Protein AF-A0A4R1QD02-F1 (afdb_monomer_lite)

InterPro domains:
  IPR001387 Cro/C1-type, helix-turn-helix domain [PF01381] (11-43)
  IPR001387 Cro/C1-type, helix-turn-helix domain [PS50943] (11-42)
  IPR001387 Cro/C1-type, helix-turn-helix domain [cd00093] (8-42)
  IPR010982 Lambda repressor-like, DNA-binding domain superfamily [G3DSA:1.10.260.40] (3-46)
  IPR010982 Lambda repressor-like, DNA-binding domain superfamily [SSF47413] (3-43)

pLDDT: mean 87.14, std 16.74, range [44.19, 98.44]

Sequence (46 aa):
MSLNEELGQRIQQLRKAKGFSQEELADRVGVSRQAVSKWESGGSLR

Foldseek 3Di:
DDPQQVQLCVLVVVCVVVVHDLCRVCVVVVHHSVVNVCSNVSDDDD

Secondary structure (DSSP, 8-state):
--HHHHHHHHHHHHHHHTT--HHHHHHHHTS-HHHHHHHHTTS---

Structure (mmCIF, N/CA/C/O backbone):
data_AF-A0A4R1QD02-F1
#
_entry.id   AF-A0A4R1QD02-F1
#
loop_
_atom_site.group_PDB
_atom_site.id
_atom_site.type_symbol
_atom_site.label_atom_id
_atom_site.label_alt_id
_atom_site.label_comp_id
_atom_site.label_asym_id
_atom_site.label_entity_i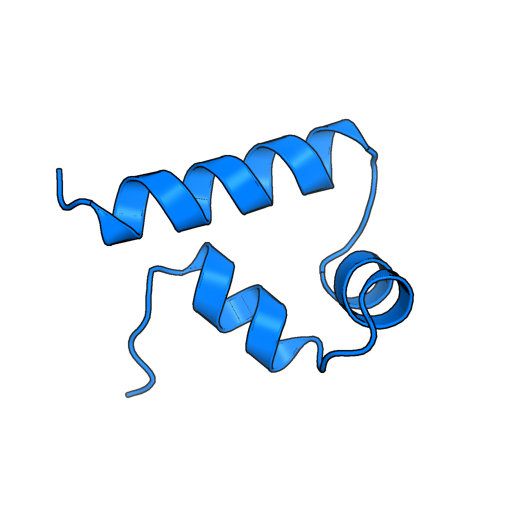d
_atom_site.label_seq_id
_atom_site.pdbx_PDB_ins_code
_atom_site.Cartn_x
_atom_site.Cartn_y
_atom_site.Cartn_z
_atom_site.occupancy
_atom_site.B_iso_or_equiv
_atom_site.auth_seq_id
_atom_site.auth_comp_id
_atom_site.auth_asym_id
_atom_site.auth_atom_id
_atom_site.pdbx_PDB_model_num
ATOM 1 N N . MET A 1 1 ? 8.502 17.469 6.539 1.00 49.06 1 MET A N 1
ATOM 2 C CA . MET A 1 1 ? 7.687 16.448 5.852 1.00 49.06 1 MET A CA 1
ATOM 3 C C . MET A 1 1 ? 8.328 16.213 4.501 1.00 49.06 1 MET A C 1
ATOM 5 O O . MET A 1 1 ? 8.570 17.188 3.797 1.00 49.06 1 MET A O 1
ATOM 9 N N . SER A 1 2 ? 8.716 14.976 4.203 1.00 57.56 2 SER A N 1
ATOM 10 C CA . SER A 1 2 ? 9.326 14.602 2.922 1.00 57.56 2 SER A CA 1
ATOM 11 C C . SER A 1 2 ? 8.239 14.313 1.881 1.00 57.56 2 SER A C 1
ATOM 13 O O . SER A 1 2 ? 7.206 13.739 2.217 1.00 57.56 2 SER A O 1
ATOM 15 N N . LEU A 1 3 ? 8.471 14.665 0.613 1.00 62.66 3 LEU A N 1
ATOM 16 C CA . LEU A 1 3 ? 7.518 14.487 -0.497 1.00 62.66 3 LEU A CA 1
ATOM 17 C C . LEU A 1 3 ? 7.002 13.034 -0.627 1.00 62.66 3 LEU A C 1
ATOM 19 O O . LEU A 1 3 ? 5.848 12.801 -0.981 1.00 62.66 3 LEU A O 1
ATOM 23 N N . ASN A 1 4 ? 7.841 12.049 -0.290 1.00 64.62 4 ASN A N 1
ATOM 24 C CA . ASN A 1 4 ? 7.489 10.625 -0.357 1.00 64.62 4 ASN A CA 1
ATOM 25 C C . ASN A 1 4 ? 6.562 10.174 0.785 1.00 64.62 4 ASN A C 1
ATOM 27 O O . ASN A 1 4 ? 5.761 9.258 0.597 1.00 64.62 4 ASN A O 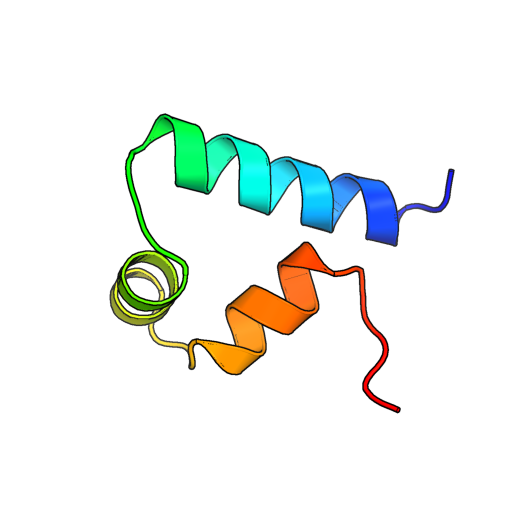1
ATOM 31 N N . GLU A 1 5 ? 6.643 10.815 1.955 1.00 66.12 5 GLU A N 1
ATOM 32 C CA . GLU A 1 5 ? 5.768 10.512 3.097 1.00 66.12 5 GLU A CA 1
ATOM 33 C C . GLU A 1 5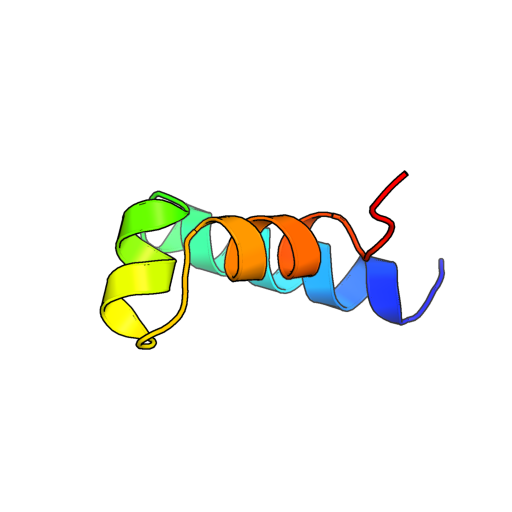 ? 4.326 10.946 2.803 1.00 66.12 5 GLU A C 1
ATOM 35 O O . GLU A 1 5 ? 3.378 10.245 3.155 1.00 66.12 5 GLU A O 1
ATOM 40 N N . GLU A 1 6 ? 4.157 12.066 2.097 1.00 80.56 6 GLU A N 1
ATOM 41 C CA . GLU A 1 6 ? 2.845 12.605 1.733 1.00 80.56 6 GLU A CA 1
ATOM 42 C C . GLU A 1 6 ? 2.105 11.697 0.735 1.00 80.56 6 GLU A C 1
ATOM 44 O O . GLU A 1 6 ? 0.908 11.433 0.890 1.00 80.56 6 GLU A O 1
ATOM 49 N N . LEU A 1 7 ? 2.818 11.145 -0.254 1.00 87.75 7 LEU A N 1
ATOM 50 C CA . LEU A 1 7 ? 2.229 10.241 -1.244 1.00 87.75 7 LEU A CA 1
ATOM 51 C C . LEU A 1 7 ? 1.738 8.932 -0.609 1.00 87.75 7 LEU A C 1
ATOM 53 O O . LEU A 1 7 ? 0.603 8.516 -0.859 1.00 87.75 7 LEU A O 1
ATOM 57 N N . GLY A 1 8 ? 2.561 8.298 0.230 1.00 91.94 8 GLY A N 1
ATOM 58 C CA . GLY A 1 8 ? 2.204 7.037 0.883 1.00 91.94 8 GLY A CA 1
ATOM 59 C C . GLY A 1 8 ? 0.988 7.168 1.797 1.00 91.94 8 GLY A C 1
ATOM 60 O O . GLY A 1 8 ? 0.070 6.341 1.747 1.00 91.94 8 GLY A O 1
ATOM 61 N N . GLN A 1 9 ? 0.918 8.264 2.557 1.00 92.00 9 GLN A N 1
ATOM 62 C CA . GLN A 1 9 ? -0.245 8.583 3.382 1.00 92.00 9 GLN A CA 1
ATOM 63 C C . GLN A 1 9 ? -1.503 8.793 2.537 1.00 92.00 9 GLN A C 1
ATOM 65 O O . GLN A 1 9 ? -2.565 8.265 2.877 1.00 92.00 9 GLN A O 1
ATOM 70 N N . ARG A 1 10 ? -1.396 9.505 1.411 1.00 93.62 10 ARG A N 1
ATOM 71 C CA . ARG A 1 10 ? -2.541 9.765 0.530 1.00 93.62 10 ARG A CA 1
ATOM 72 C C . ARG A 1 10 ? -3.074 8.493 -0.126 1.00 93.62 10 ARG A C 1
ATOM 74 O O . ARG A 1 10 ? -4.290 8.304 -0.183 1.00 93.62 10 ARG A O 1
ATOM 81 N N . ILE A 1 11 ? -2.188 7.593 -0.558 1.00 94.88 11 ILE A N 1
ATOM 82 C CA . ILE A 1 11 ? -2.567 6.267 -1.070 1.00 94.88 11 ILE A CA 1
ATOM 83 C C . ILE A 1 11 ? -3.313 5.484 0.013 1.00 94.88 11 ILE A C 1
ATOM 85 O O . ILE A 1 11 ? -4.417 4.992 -0.234 1.00 94.88 11 ILE A O 1
ATOM 89 N N . GLN A 1 12 ? -2.765 5.438 1.230 1.00 95.88 12 GLN A N 1
ATOM 90 C CA . GLN A 1 12 ? -3.387 4.716 2.334 1.00 95.88 12 GLN A CA 1
ATOM 91 C C . GLN A 1 12 ? -4.772 5.272 2.696 1.00 95.88 12 GLN A C 1
ATOM 93 O O . GLN A 1 12 ? -5.707 4.498 2.918 1.00 95.88 12 GLN A O 1
ATOM 98 N N . GLN A 1 13 ? -4.920 6.597 2.757 1.00 96.56 13 GLN A N 1
ATOM 99 C CA . GLN A 1 13 ? -6.195 7.251 3.059 1.00 96.56 13 GLN A CA 1
ATOM 100 C C . GLN A 1 13 ? -7.259 6.913 2.013 1.00 96.56 13 GLN A C 1
ATOM 102 O O . GLN A 1 13 ? -8.350 6.472 2.372 1.00 96.56 13 GLN A O 1
ATOM 107 N N . LEU A 1 14 ? -6.938 7.055 0.724 1.00 97.19 14 LEU A N 1
ATOM 108 C CA . LEU A 1 14 ? -7.877 6.762 -0.361 1.00 97.19 14 LEU A CA 1
ATOM 109 C C . LEU A 1 14 ? -8.251 5.279 -0.416 1.00 97.19 14 LEU A C 1
ATOM 111 O O . LEU A 1 14 ? -9.415 4.949 -0.640 1.00 97.19 14 LEU A O 1
ATOM 115 N N . ARG A 1 15 ? -7.289 4.381 -0.175 1.00 97.75 15 ARG A N 1
ATOM 116 C CA . ARG A 1 15 ? -7.545 2.940 -0.100 1.00 97.75 15 ARG A CA 1
ATOM 117 C C . ARG A 1 15 ? -8.536 2.609 1.017 1.00 97.75 15 ARG A C 1
ATOM 119 O O . ARG A 1 15 ? -9.531 1.931 0.768 1.00 97.75 15 ARG A O 1
ATOM 126 N N . LYS A 1 16 ? -8.282 3.115 2.230 1.00 97.56 16 LYS A N 1
ATOM 127 C CA . LYS A 1 16 ? -9.151 2.908 3.399 1.00 97.56 16 LYS A CA 1
ATOM 128 C C . LYS A 1 16 ? -10.535 3.526 3.196 1.00 97.56 16 LYS A C 1
ATOM 130 O O . LYS A 1 16 ? -11.523 2.885 3.531 1.00 97.56 16 LYS A O 1
ATOM 135 N N . ALA A 1 17 ? -10.623 4.715 2.597 1.00 98.12 17 ALA A N 1
ATOM 136 C CA . ALA A 1 17 ? -11.897 5.368 2.288 1.00 98.12 17 ALA A CA 1
ATOM 137 C C . ALA A 1 17 ? -12.763 4.555 1.310 1.00 98.12 17 ALA A C 1
ATOM 139 O O . ALA A 1 17 ? -13.986 4.623 1.363 1.00 98.12 17 ALA A O 1
ATOM 140 N N . LYS A 1 18 ? -12.133 3.756 0.440 1.00 97.50 18 LYS A N 1
ATOM 141 C CA . LYS A 1 18 ? -12.817 2.811 -0.454 1.00 97.50 18 LYS A CA 1
ATOM 142 C C . LYS A 1 18 ? -13.061 1.430 0.168 1.00 97.50 18 LYS A C 1
ATOM 144 O O . LYS A 1 18 ? -13.595 0.561 -0.511 1.00 97.50 18 LYS A O 1
ATOM 149 N N . GLY A 1 19 ? -12.674 1.216 1.426 1.00 97.88 19 GLY A N 1
ATOM 150 C CA . GLY A 1 19 ? -12.849 -0.056 2.129 1.00 97.88 19 GLY A CA 1
ATOM 151 C C . GLY A 1 19 ? -11.924 -1.177 1.654 1.00 97.88 19 GLY A C 1
ATOM 152 O O . GLY A 1 19 ? -12.187 -2.332 1.957 1.00 97.88 19 GLY A O 1
ATOM 153 N N . PHE A 1 20 ? -10.852 -0.863 0.921 1.00 98.31 20 PHE A N 1
ATOM 154 C CA . PHE A 1 20 ? -9.951 -1.883 0.386 1.00 98.31 20 PHE A CA 1
ATOM 155 C C . PHE A 1 20 ? -8.828 -2.221 1.369 1.00 98.31 20 PHE A C 1
ATOM 157 O O . PHE A 1 20 ? -8.230 -1.344 2.000 1.00 98.31 20 PHE A O 1
ATOM 164 N N . SER A 1 21 ? -8.466 -3.492 1.444 1.00 98.25 21 SER A N 1
ATOM 165 C CA . SER A 1 21 ? -7.188 -3.973 1.962 1.00 98.25 21 SER A CA 1
ATOM 166 C C . SER A 1 21 ? -6.044 -3.676 0.981 1.00 98.25 21 SER A C 1
ATOM 168 O O . SER A 1 21 ? -6.262 -3.299 -0.172 1.00 98.25 21 SER A O 1
ATOM 170 N N . GLN A 1 22 ? -4.793 -3.802 1.440 1.00 98.19 22 GLN A N 1
ATOM 171 C CA . GLN A 1 22 ? -3.629 -3.642 0.555 1.00 98.19 22 GLN A CA 1
ATOM 172 C C . GLN A 1 22 ? -3.594 -4.709 -0.549 1.00 98.19 22 GLN A C 1
ATOM 174 O O . GLN A 1 22 ? -3.141 -4.400 -1.645 1.00 98.19 22 GLN A O 1
ATOM 179 N N . GLU A 1 23 ? -4.080 -5.922 -0.259 1.00 98.44 23 GLU A N 1
ATOM 180 C CA . GLU A 1 23 ? -4.208 -7.014 -1.234 1.00 98.44 23 GLU A CA 1
ATOM 181 C C . GLU A 1 23 ? -5.231 -6.646 -2.316 1.00 98.44 23 GLU A C 1
ATOM 183 O O . GLU A 1 23 ? -4.911 -6.636 -3.494 1.00 98.44 23 GLU A O 1
ATOM 188 N N . GLU A 1 24 ? -6.421 -6.182 -1.923 1.00 98.44 24 GLU A N 1
ATOM 189 C CA . GLU A 1 24 ? -7.458 -5.788 -2.886 1.00 98.44 24 GLU A CA 1
ATOM 190 C C . GLU A 1 24 ? -7.045 -4.589 -3.747 1.00 98.44 24 GLU A C 1
ATOM 192 O O . GLU A 1 24 ? -7.424 -4.501 -4.915 1.00 98.44 24 GLU A O 1
ATOM 197 N N . LEU A 1 25 ? -6.284 -3.636 -3.194 1.00 98.19 25 LEU A N 1
ATOM 198 C CA . LEU A 1 25 ? -5.719 -2.556 -4.006 1.00 98.19 25 LEU A CA 1
ATOM 199 C C . LEU A 1 25 ? -4.680 -3.098 -4.995 1.00 98.19 25 LEU A C 1
ATOM 201 O O . LEU A 1 25 ? -4.685 -2.677 -6.149 1.00 98.19 25 LEU A O 1
ATOM 205 N N . ALA A 1 26 ? -3.813 -4.004 -4.543 1.00 98.19 26 ALA A N 1
ATOM 206 C CA . ALA A 1 26 ? -2.786 -4.638 -5.360 1.00 98.19 26 ALA A CA 1
ATOM 207 C C . ALA A 1 26 ? -3.396 -5.403 -6.544 1.00 98.19 26 ALA A C 1
ATOM 209 O O . ALA A 1 26 ? -3.015 -5.140 -7.686 1.00 98.19 26 ALA A O 1
ATOM 210 N N . ASP A 1 27 ? -4.417 -6.223 -6.291 1.00 98.38 27 ASP A N 1
ATOM 211 C CA . ASP A 1 27 ? -5.154 -6.962 -7.319 1.00 98.38 27 ASP A CA 1
ATOM 212 C C . ASP A 1 27 ? -5.788 -6.024 -8.353 1.00 98.38 27 ASP A C 1
ATOM 214 O O . ASP A 1 27 ? -5.696 -6.247 -9.560 1.00 98.38 27 ASP A O 1
ATOM 218 N N . ARG A 1 28 ? -6.398 -4.922 -7.894 1.00 97.50 28 ARG A N 1
ATOM 219 C CA . ARG A 1 28 ? -7.067 -3.945 -8.769 1.00 97.50 28 ARG A CA 1
ATOM 220 C C . ARG A 1 28 ? -6.116 -3.194 -9.694 1.00 97.50 28 ARG A C 1
ATOM 222 O O . ARG A 1 28 ? -6.546 -2.777 -10.767 1.00 97.50 28 ARG A O 1
ATOM 229 N N . VAL A 1 29 ? -4.873 -2.961 -9.272 1.00 96.81 29 VAL A N 1
ATOM 230 C CA . VAL A 1 29 ? -3.880 -2.210 -10.064 1.00 96.81 29 VAL A CA 1
ATOM 231 C C . VAL A 1 29 ? -2.808 -3.106 -10.689 1.00 96.81 29 VAL A C 1
ATOM 233 O O . VAL A 1 29 ? -1.907 -2.595 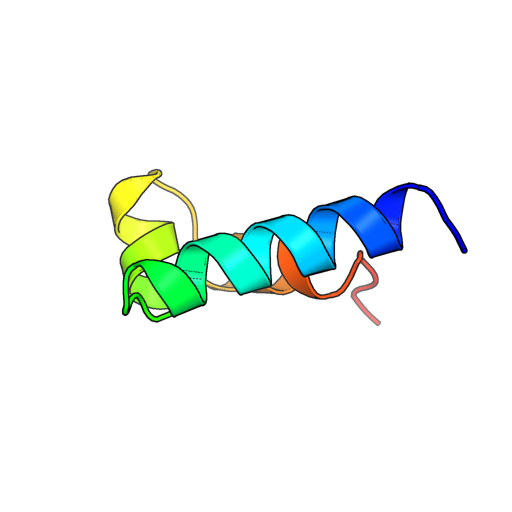-11.349 1.00 96.81 29 VAL A O 1
ATOM 236 N N . GLY A 1 30 ? -2.908 -4.427 -10.513 1.00 97.75 30 GLY A N 1
ATOM 237 C CA . GLY A 1 30 ? -2.013 -5.404 -11.131 1.00 97.75 30 GLY A CA 1
ATOM 238 C C . GLY A 1 30 ? -0.584 -5.370 -10.585 1.00 97.75 30 GLY A C 1
ATOM 239 O O . GLY A 1 30 ? 0.371 -5.505 -11.347 1.00 97.75 30 GLY A O 1
ATOM 240 N N . VAL A 1 31 ? -0.420 -5.171 -9.276 1.00 97.38 31 VAL A N 1
ATOM 241 C CA . VAL A 1 31 ? 0.887 -5.216 -8.592 1.00 97.38 31 VAL A CA 1
ATOM 242 C C . VAL A 1 31 ? 0.841 -6.186 -7.416 1.00 97.38 31 VAL A C 1
ATOM 244 O O . VAL A 1 31 ? -0.220 -6.682 -7.065 1.00 97.38 31 VAL A O 1
ATOM 247 N N . SER A 1 32 ? 1.975 -6.451 -6.764 1.00 97.69 32 SER A N 1
ATOM 248 C CA . SER A 1 32 ? 1.967 -7.247 -5.533 1.00 97.69 32 SER A CA 1
ATOM 249 C C . SER A 1 32 ? 1.534 -6.424 -4.318 1.00 97.69 32 SER A C 1
ATOM 251 O O . SER A 1 32 ? 1.811 -5.222 -4.226 1.00 97.69 32 SER A O 1
ATOM 253 N N . ARG A 1 33 ? 0.961 -7.078 -3.301 1.00 96.56 33 ARG A N 1
ATOM 254 C CA . ARG A 1 33 ? 0.704 -6.442 -1.999 1.00 96.56 33 ARG A CA 1
ATOM 255 C C . ARG A 1 33 ? 1.957 -5.784 -1.410 1.00 96.56 33 ARG A C 1
ATOM 257 O O . ARG A 1 33 ? 1.859 -4.717 -0.802 1.00 96.56 33 ARG A O 1
ATOM 264 N N . GLN A 1 34 ? 3.149 -6.369 -1.596 1.00 95.62 34 GLN A N 1
ATOM 265 C CA . GLN A 1 34 ? 4.387 -5.748 -1.104 1.00 95.62 34 GLN A CA 1
ATOM 266 C C . GLN A 1 34 ? 4.689 -4.419 -1.808 1.00 95.62 34 GLN A C 1
ATOM 268 O O . GLN A 1 34 ? 5.227 -3.519 -1.166 1.00 95.62 34 GLN A O 1
ATOM 273 N N . ALA A 1 35 ? 4.342 -4.267 -3.092 1.00 95.00 35 ALA A N 1
ATOM 274 C CA . ALA A 1 35 ? 4.476 -2.990 -3.792 1.00 95.00 35 ALA A CA 1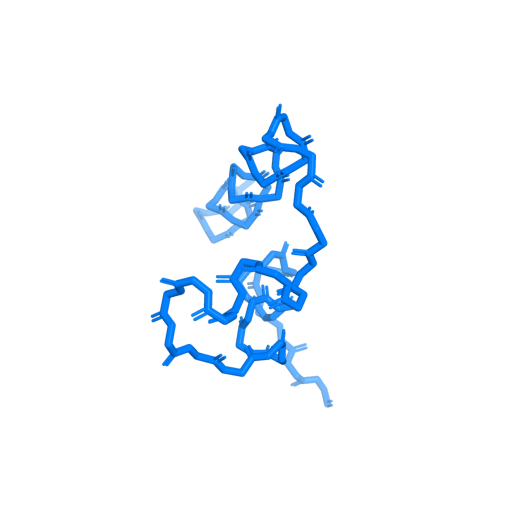
ATOM 275 C C . ALA A 1 35 ? 3.587 -1.918 -3.143 1.00 95.00 35 ALA A C 1
ATOM 277 O O . ALA A 1 35 ? 4.087 -0.853 -2.785 1.00 95.00 35 ALA A O 1
ATOM 278 N N . VAL A 1 36 ? 2.320 -2.247 -2.865 1.00 96.00 36 VAL A N 1
ATOM 279 C CA . VAL A 1 36 ? 1.392 -1.352 -2.150 1.00 96.00 36 VAL A CA 1
ATOM 280 C C . VAL A 1 36 ? 1.915 -1.003 -0.756 1.00 96.00 36 VAL A C 1
ATOM 282 O O . VAL A 1 36 ? 1.918 0.163 -0.370 1.00 96.00 36 VAL A O 1
ATOM 285 N N . SER A 1 37 ? 2.427 -1.985 -0.009 1.00 94.81 37 SER A N 1
ATOM 286 C CA . SER A 1 37 ? 3.014 -1.737 1.310 1.00 94.81 37 SER A CA 1
ATOM 287 C C . SER A 1 37 ? 4.207 -0.779 1.254 1.00 94.81 37 SER A C 1
ATOM 289 O O . SER A 1 37 ? 4.349 0.030 2.166 1.00 94.81 37 SER A O 1
ATOM 291 N N . LYS A 1 38 ? 5.057 -0.860 0.220 1.00 91.88 38 LYS A N 1
ATOM 292 C CA . LYS A 1 38 ? 6.200 0.053 0.031 1.00 91.88 38 LYS A CA 1
ATOM 293 C C . LYS A 1 38 ? 5.755 1.464 -0.333 1.00 91.88 38 LYS A C 1
ATOM 295 O O . LYS A 1 38 ? 6.361 2.419 0.140 1.00 91.88 38 LYS A O 1
ATOM 300 N N . TRP A 1 39 ? 4.715 1.593 -1.159 1.00 92.50 39 TRP A N 1
ATOM 301 C CA . TRP A 1 39 ? 4.132 2.893 -1.484 1.00 92.50 39 TRP A CA 1
ATOM 302 C C . TRP A 1 39 ? 3.598 3.572 -0.227 1.00 92.50 39 TRP A C 1
ATOM 304 O O . TRP A 1 39 ? 3.920 4.726 0.027 1.00 92.50 39 TRP A O 1
ATOM 314 N N . GLU A 1 40 ? 2.833 2.842 0.588 1.00 92.94 40 GLU A N 1
ATOM 315 C CA . GLU A 1 40 ? 2.218 3.391 1.800 1.00 92.94 40 GLU A CA 1
ATOM 316 C C . GLU A 1 40 ? 3.220 3.709 2.913 1.00 92.94 40 GLU A C 1
ATOM 318 O O . GLU A 1 40 ? 2.969 4.613 3.705 1.00 92.94 40 GLU A O 1
ATOM 323 N N . SER A 1 41 ? 4.345 2.993 2.990 1.00 88.25 41 SER A N 1
ATOM 324 C CA . SER A 1 41 ? 5.372 3.211 4.016 1.00 88.25 41 SER A CA 1
ATOM 325 C C . SER A 1 41 ? 6.430 4.253 3.640 1.00 88.25 41 SER A C 1
ATOM 327 O O . SER A 1 41 ? 7.385 4.437 4.390 1.00 88.25 41 SER A O 1
ATOM 329 N N . GLY A 1 42 ? 6.293 4.929 2.492 1.00 74.50 42 GLY A N 1
ATOM 330 C CA . GLY A 1 42 ? 7.245 5.956 2.045 1.00 74.50 42 GLY A CA 1
ATOM 331 C C . GLY A 1 42 ? 8.620 5.412 1.635 1.00 74.50 42 GLY A C 1
ATOM 332 O O . GLY A 1 42 ? 9.515 6.196 1.331 1.00 74.50 42 GLY A O 1
ATOM 333 N N . GLY A 1 43 ? 8.775 4.084 1.586 1.00 60.69 43 GLY A N 1
ATOM 334 C CA . GLY A 1 43 ? 9.978 3.394 1.138 1.00 60.69 43 GLY A CA 1
ATOM 335 C C . GLY A 1 43 ? 11.149 3.437 2.124 1.00 60.69 43 GLY A C 1
ATOM 336 O O . GLY A 1 43 ? 11.959 4.353 2.103 1.00 60.69 43 GLY A O 1
ATOM 337 N N . SER A 1 44 ? 11.343 2.346 2.865 1.00 44.19 44 SER A N 1
ATOM 338 C CA . SER A 1 44 ? 12.634 1.652 2.824 1.00 44.19 44 SER A CA 1
ATOM 339 C C . SER A 1 44 ? 12.460 0.205 3.278 1.00 44.19 44 SER A C 1
ATOM 341 O O . SER A 1 44 ? 12.049 -0.063 4.406 1.00 44.19 44 SER A O 1
ATOM 343 N N . LEU A 1 45 ? 12.751 -0.728 2.368 1.00 47.72 45 LEU A N 1
ATOM 344 C CA . LEU A 1 45 ? 13.184 -2.068 2.746 1.00 47.72 45 LEU A CA 1
ATOM 345 C C . LEU A 1 45 ? 14.491 -1.884 3.524 1.00 47.72 45 LEU A C 1
ATOM 347 O O . LEU A 1 45 ? 15.478 -1.439 2.940 1.00 47.72 45 LEU A O 1
ATOM 351 N N . ARG A 1 46 ? 14.489 -2.185 4.821 1.00 45.09 46 ARG A N 1
ATOM 352 C CA . ARG A 1 46 ? 15.70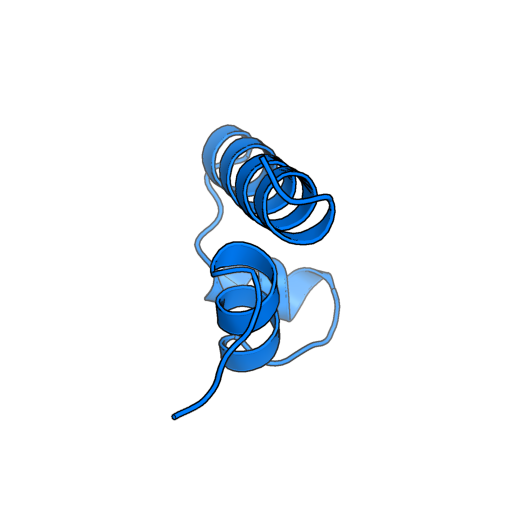7 -2.714 5.436 1.00 45.09 46 ARG A CA 1
ATOM 353 C C . ARG A 1 46 ? 15.804 -4.193 5.105 1.00 45.09 46 ARG A C 1
ATOM 355 O O . ARG A 1 46 ? 14.729 -4.834 5.048 1.00 45.09 46 ARG A O 1
#

Radius of gyration: 10.37 Å; chains: 1; bounding box: 29×24×17 Å

Organism: NCBI:txid1650663